Protein AF-A0A498FAH2-F1 (afdb_monomer_lite)

Radius of gyration: 13.88 Å; chains: 1; bounding box: 37×22×42 Å

Secondary structure (DSSP, 8-state):
---------S--HHHHHHHHHHH--SHHHHHHHHHHHHHTT--HHHHHHHHHHTT-HHHHHHHHHHHHTTTSS--TT---HHHHHHHHHHTT---

pLDDT: mean 90.74, std 13.84, range [39.62, 98.19]

Foldseek 3Di:
DDPPDPDPPDQDLLNVLLVLVVVDQDQVSLLVSLLSCQQVVPQLVSNCVSCVVVVNNVLRVQSSVCVVCLNPRDDPSYDHSVVSVVVCVVVVGDD

Structure (mmCIF, N/CA/C/O backbone):
data_AF-A0A498FAH2-F1
#
_entry.id   AF-A0A498FAH2-F1
#
loop_
_atom_site.group_PDB
_atom_site.id
_atom_site.type_symbol
_atom_site.label_atom_id
_atom_site.label_alt_id
_atom_site.label_comp_id
_atom_site.label_asym_id
_atom_site.label_entity_id
_atom_site.label_seq_id
_atom_site.pdbx_PDB_ins_code
_atom_site.Cartn_x
_atom_site.Cartn_y
_atom_site.Cartn_z
_atom_site.occupancy
_atom_site.B_iso_or_equiv
_atom_site.auth_seq_id
_atom_site.auth_comp_id
_atom_site.auth_asym_id
_atom_site.auth_atom_id
_atom_site.pdbx_PDB_model_num
ATOM 1 N N . TYR A 1 1 ? 23.504 -1.627 -29.025 1.00 39.62 1 TYR A N 1
ATOM 2 C CA . TYR A 1 1 ? 22.449 -2.529 -28.534 1.00 39.62 1 TYR A CA 1
ATOM 3 C C . TYR A 1 1 ? 21.434 -1.668 -27.808 1.00 39.62 1 TYR A C 1
ATOM 5 O O . TYR A 1 1 ? 21.718 -1.243 -26.699 1.00 39.62 1 TYR A O 1
ATOM 13 N N . TYR A 1 2 ? 20.325 -1.316 -28.461 1.00 43.44 2 TYR A N 1
ATOM 14 C CA . TYR A 1 2 ? 19.182 -0.717 -27.772 1.00 43.44 2 TYR A CA 1
ATOM 15 C C . TYR A 1 2 ? 18.261 -1.868 -27.386 1.00 43.44 2 TYR A C 1
ATOM 17 O O . TYR A 1 2 ? 17.834 -2.632 -28.250 1.00 43.44 2 TYR A O 1
ATOM 25 N N . PHE A 1 3 ? 18.060 -2.044 -26.085 1.00 45.84 3 PHE A N 1
ATOM 26 C CA . PHE A 1 3 ? 17.104 -2.995 -25.542 1.00 45.84 3 PHE A CA 1
ATOM 27 C C . PHE A 1 3 ? 15.717 -2.426 -25.848 1.00 45.84 3 PHE A C 1
ATOM 29 O O . PHE A 1 3 ? 15.274 -1.478 -25.208 1.00 45.84 3 PHE A O 1
ATOM 36 N N . TYR A 1 4 ? 15.089 -2.928 -26.908 1.00 41.72 4 TYR A N 1
ATOM 37 C CA . TYR A 1 4 ? 13.697 -2.635 -27.208 1.00 41.72 4 TYR A CA 1
ATOM 38 C C . TYR A 1 4 ? 12.870 -3.455 -26.217 1.00 41.72 4 TYR A C 1
ATOM 40 O O . TYR A 1 4 ? 12.579 -4.624 -26.456 1.00 41.72 4 TYR A O 1
ATOM 48 N N . SER A 1 5 ? 12.605 -2.879 -25.044 1.00 54.53 5 SER A N 1
ATOM 49 C CA . SER A 1 5 ? 11.493 -3.339 -24.221 1.00 54.53 5 SER A CA 1
ATOM 50 C C . SER A 1 5 ? 10.242 -2.997 -25.010 1.00 54.53 5 SER A C 1
ATOM 52 O O . SER A 1 5 ? 10.094 -1.841 -25.399 1.00 54.53 5 SER A O 1
ATOM 54 N N . GLU A 1 6 ? 9.366 -3.965 -25.277 1.00 51.12 6 GLU A N 1
ATOM 55 C CA . GLU A 1 6 ? 8.004 -3.634 -25.696 1.00 51.12 6 GLU A CA 1
ATOM 56 C C . GLU A 1 6 ? 7.470 -2.637 -24.665 1.00 51.12 6 GLU A C 1
ATOM 58 O O . GLU A 1 6 ? 7.430 -2.944 -23.470 1.00 51.12 6 GLU A O 1
ATOM 63 N N . ASP A 1 7 ? 7.218 -1.402 -25.099 1.00 52.22 7 ASP A N 1
ATOM 64 C CA . ASP A 1 7 ? 6.768 -0.328 -24.228 1.00 52.22 7 ASP A CA 1
ATOM 65 C C . ASP A 1 7 ? 5.591 -0.844 -23.390 1.00 52.22 7 ASP A C 1
ATOM 67 O O . ASP A 1 7 ? 4.554 -1.245 -23.935 1.00 52.22 7 ASP A O 1
ATOM 71 N N . ARG A 1 8 ? 5.721 -0.815 -22.053 1.00 57.53 8 ARG A N 1
ATOM 72 C CA . ARG A 1 8 ? 4.555 -0.759 -21.162 1.00 57.53 8 ARG A CA 1
ATOM 73 C C . ARG A 1 8 ? 3.838 0.545 -21.529 1.00 57.53 8 ARG A C 1
ATOM 75 O O . ARG A 1 8 ? 4.056 1.578 -20.909 1.00 57.53 8 ARG A O 1
ATOM 82 N N . ASN A 1 9 ? 2.996 0.514 -22.562 1.00 60.69 9 ASN A N 1
ATOM 83 C CA . ASN A 1 9 ? 2.264 1.677 -23.083 1.00 60.69 9 ASN A CA 1
ATOM 84 C C . ASN A 1 9 ? 1.238 2.244 -22.078 1.00 60.69 9 ASN A C 1
ATOM 86 O O . ASN A 1 9 ? 0.505 3.179 -22.391 1.00 60.69 9 ASN A O 1
ATOM 90 N N . SER A 1 10 ? 1.170 1.685 -20.868 1.00 75.50 10 SER A N 1
ATOM 91 C CA . SER A 1 10 ? 0.344 2.158 -19.767 1.00 75.50 10 SER A CA 1
ATOM 92 C C . SER A 1 10 ? 1.011 1.854 -18.430 1.00 75.50 10 SER A C 1
ATOM 94 O O . SER A 1 10 ? 1.453 0.726 -18.205 1.00 75.50 10 SER A O 1
ATOM 96 N N . LEU A 1 11 ? 1.006 2.836 -17.530 1.00 85.94 11 LEU A N 1
ATOM 97 C CA . LEU A 1 11 ? 1.369 2.635 -16.131 1.00 85.94 11 LEU A CA 1
ATOM 98 C C . LEU A 1 11 ? 0.289 1.802 -15.439 1.00 85.94 11 LEU A C 1
ATOM 100 O O . LEU A 1 11 ? -0.888 2.166 -15.443 1.00 85.94 11 LEU A O 1
ATOM 104 N N . THR A 1 12 ? 0.693 0.687 -14.843 1.00 91.81 12 THR A N 1
ATOM 105 C CA . THR A 1 12 ? -0.170 -0.107 -13.971 1.00 91.81 12 THR A CA 1
ATOM 106 C C . THR A 1 12 ? -0.343 0.591 -12.616 1.00 91.81 12 THR A C 1
ATOM 108 O O . THR A 1 12 ? 0.481 1.427 -12.235 1.00 91.81 12 THR A O 1
ATOM 111 N N . PRO A 1 13 ? -1.371 0.239 -11.827 1.00 94.44 13 PRO A N 1
ATOM 112 C CA . PRO A 1 13 ? -1.486 0.728 -10.455 1.00 94.44 13 PRO A CA 1
ATOM 113 C C . PRO A 1 13 ? -0.251 0.429 -9.588 1.00 94.44 13 PRO A C 1
ATOM 115 O O . PRO A 1 13 ? 0.121 1.258 -8.763 1.00 94.44 13 PRO A O 1
ATOM 118 N N . GLY A 1 14 ? 0.421 -0.710 -9.806 1.00 95.50 14 GLY A N 1
ATOM 119 C CA . GLY A 1 14 ? 1.683 -1.041 -9.134 1.00 95.50 14 GLY A CA 1
ATOM 120 C C . GLY A 1 14 ? 2.823 -0.096 -9.524 1.00 95.50 14 GLY A C 1
ATOM 121 O O . GLY A 1 14 ? 3.560 0.359 -8.654 1.00 95.50 14 GLY A O 1
ATOM 122 N N . ASP A 1 15 ? 2.907 0.281 -10.804 1.00 95.25 15 ASP A N 1
ATOM 123 C CA . ASP A 1 15 ? 3.878 1.279 -11.273 1.00 95.25 15 ASP A CA 1
ATOM 124 C C . ASP A 1 15 ? 3.609 2.643 -10.629 1.00 95.25 15 ASP A C 1
ATOM 126 O O . ASP A 1 15 ? 4.523 3.282 -10.120 1.00 95.25 15 ASP A O 1
ATOM 130 N N . LEU A 1 16 ? 2.346 3.082 -10.596 1.00 95.88 16 LEU A N 1
ATOM 131 C CA . LEU A 1 16 ? 1.952 4.345 -9.963 1.00 95.88 16 LEU A CA 1
ATOM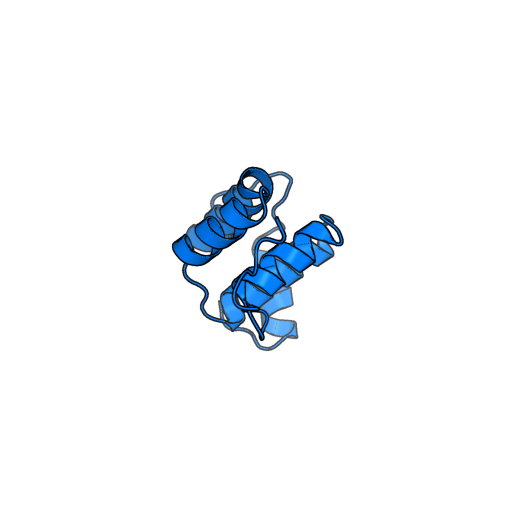 132 C C . LEU A 1 16 ? 2.234 4.348 -8.456 1.00 95.88 16 LEU A C 1
ATOM 134 O O . LEU A 1 16 ? 2.730 5.345 -7.933 1.00 95.88 16 LEU A O 1
ATOM 138 N N . PHE A 1 17 ? 1.972 3.233 -7.772 1.00 97.31 17 PHE A N 1
ATOM 139 C CA . PHE A 1 17 ? 2.306 3.051 -6.362 1.00 97.31 17 PHE A CA 1
ATOM 140 C C . PHE A 1 17 ? 3.807 3.247 -6.121 1.00 97.31 17 PHE A C 1
ATOM 142 O O . PHE A 1 17 ? 4.202 4.048 -5.274 1.00 97.31 17 PHE A O 1
ATOM 149 N N . CYS A 1 18 ? 4.650 2.559 -6.894 1.00 97.06 18 CYS A N 1
ATOM 150 C CA . CYS A 1 18 ? 6.101 2.667 -6.773 1.00 97.06 18 CYS A CA 1
ATOM 151 C C . CYS A 1 18 ? 6.607 4.063 -7.157 1.00 97.06 18 CYS A C 1
ATOM 153 O O . CYS A 1 18 ? 7.452 4.625 -6.461 1.00 97.06 18 CYS A O 1
ATOM 155 N N . HIS A 1 19 ? 6.060 4.661 -8.216 1.00 96.56 19 HIS A N 1
ATOM 156 C CA . HIS A 1 19 ? 6.428 6.002 -8.655 1.00 96.56 19 HIS A CA 1
ATOM 157 C C . HIS A 1 19 ? 6.091 7.077 -7.619 1.00 96.56 19 HIS A C 1
ATOM 159 O O . HIS A 1 19 ? 6.904 7.976 -7.426 1.00 96.56 19 HIS A O 1
ATOM 165 N N . LEU A 1 20 ? 4.960 6.983 -6.909 1.00 96.19 20 LEU A N 1
ATOM 166 C CA . LEU A 1 20 ? 4.642 7.914 -5.818 1.00 96.19 20 LEU A CA 1
ATOM 167 C C . LEU A 1 20 ? 5.732 7.916 -4.740 1.00 96.19 20 LEU A C 1
ATOM 169 O O . LEU A 1 20 ? 6.138 8.988 -4.303 1.00 96.19 20 LEU A O 1
ATOM 173 N N . LEU A 1 21 ? 6.232 6.734 -4.367 1.00 97.00 21 LEU A N 1
ATOM 174 C CA . LEU A 1 21 ? 7.283 6.568 -3.356 1.00 97.00 21 LEU A CA 1
ATOM 175 C C . LEU A 1 21 ? 8.671 6.999 -3.852 1.00 97.00 21 LEU A C 1
ATOM 177 O O . LEU A 1 21 ? 9.508 7.421 -3.055 1.00 97.00 21 LEU A O 1
ATOM 181 N N . LEU A 1 22 ? 8.929 6.867 -5.156 1.00 96.62 22 LEU A N 1
ATOM 182 C CA . LEU A 1 22 ? 10.174 7.305 -5.793 1.00 96.62 22 LEU A CA 1
ATOM 183 C C . LEU A 1 22 ? 10.234 8.821 -5.998 1.00 96.62 22 LEU A C 1
ATOM 185 O O . LEU A 1 22 ? 11.324 9.384 -5.938 1.00 96.62 22 LEU A O 1
ATOM 189 N N . ILE A 1 23 ? 9.092 9.473 -6.251 1.00 95.44 23 ILE A N 1
ATOM 190 C CA . ILE A 1 23 ? 9.002 10.937 -6.341 1.00 95.44 23 ILE A CA 1
ATOM 191 C C . ILE A 1 23 ? 9.378 11.542 -4.991 1.00 95.44 23 ILE A C 1
ATOM 193 O O . ILE A 1 23 ? 10.304 12.345 -4.912 1.00 95.44 23 ILE A O 1
ATOM 197 N N . GLU A 1 24 ? 8.688 11.115 -3.936 1.00 94.38 24 GLU A N 1
ATOM 198 C CA . GLU A 1 24 ? 9.017 11.441 -2.557 1.00 94.38 24 GLU A CA 1
ATOM 199 C C . GLU A 1 24 ? 8.572 10.313 -1.628 1.00 94.38 24 GLU A C 1
ATOM 201 O O . GLU A 1 24 ? 7.523 9.695 -1.794 1.00 94.38 24 GLU A O 1
ATOM 206 N N . ASN A 1 25 ? 9.355 10.085 -0.579 1.00 93.25 25 ASN A N 1
ATOM 207 C CA . ASN A 1 25 ? 9.059 9.087 0.441 1.00 93.25 25 ASN A CA 1
ATOM 208 C C . ASN A 1 25 ? 8.764 9.763 1.788 1.00 93.25 25 ASN A C 1
ATOM 210 O O . ASN A 1 25 ? 9.370 9.444 2.813 1.00 93.25 25 ASN A O 1
ATOM 214 N N . ASP A 1 26 ? 7.872 10.751 1.782 1.00 94.94 26 ASP A N 1
ATOM 215 C CA . ASP A 1 26 ? 7.389 11.405 2.995 1.00 94.94 26 ASP A CA 1
ATOM 216 C C . ASP A 1 26 ? 6.102 10.732 3.522 1.00 94.94 26 ASP A C 1
ATOM 218 O O . ASP A 1 26 ? 5.569 9.782 2.945 1.00 94.94 26 ASP A O 1
ATOM 222 N N . SER A 1 27 ? 5.581 11.219 4.650 1.00 93.69 27 SER A N 1
ATOM 223 C CA . SER A 1 27 ? 4.347 10.682 5.246 1.00 93.69 27 SER A CA 1
ATOM 224 C C . SER A 1 27 ? 3.140 10.766 4.301 1.00 93.69 27 SER A C 1
ATOM 226 O O . SER A 1 27 ? 2.287 9.876 4.298 1.00 93.69 27 SER A O 1
ATOM 228 N N . ARG A 1 28 ? 3.047 11.824 3.490 1.00 94.75 28 ARG A N 1
ATOM 229 C CA . ARG A 1 28 ? 1.891 12.069 2.628 1.00 94.75 28 ARG A CA 1
ATOM 230 C C . ARG A 1 28 ? 1.895 11.140 1.418 1.00 94.75 28 ARG A C 1
ATOM 232 O O . ARG A 1 28 ? 0.876 10.510 1.150 1.00 94.75 28 ARG A O 1
ATOM 239 N N . HIS A 1 29 ? 3.030 11.002 0.739 1.00 96.69 29 HIS A N 1
ATOM 240 C CA . HIS A 1 29 ? 3.176 10.118 -0.415 1.00 96.69 29 HIS A CA 1
ATOM 241 C C . HIS A 1 29 ? 2.994 8.654 -0.023 1.00 96.69 29 HIS A C 1
ATOM 243 O O . HIS A 1 29 ? 2.297 7.924 -0.724 1.00 96.69 29 HIS A O 1
ATOM 249 N N . ARG A 1 30 ? 3.514 8.239 1.141 1.00 96.75 30 ARG A N 1
ATOM 250 C CA . ARG A 1 30 ? 3.274 6.888 1.668 1.00 96.75 30 ARG A CA 1
ATOM 251 C C . ARG A 1 30 ? 1.793 6.620 1.914 1.00 96.75 30 ARG A C 1
ATOM 253 O O . ARG A 1 30 ? 1.293 5.581 1.496 1.00 96.75 30 ARG A O 1
ATOM 260 N N . LYS A 1 31 ? 1.070 7.568 2.518 1.00 96.94 31 LYS A N 1
ATOM 261 C CA . LYS A 1 31 ? -0.383 7.454 2.710 1.00 96.94 31 LYS A CA 1
ATOM 262 C C . LYS A 1 31 ? -1.152 7.374 1.391 1.00 96.94 31 LYS A C 1
ATOM 264 O O . LYS A 1 31 ? -2.041 6.540 1.268 1.00 96.94 31 LYS A O 1
ATOM 269 N N . TYR A 1 32 ? -0.795 8.180 0.392 1.00 97.38 32 TYR A N 1
ATOM 270 C CA . TYR A 1 32 ? -1.444 8.113 -0.921 1.00 97.38 32 TYR A CA 1
ATOM 271 C C 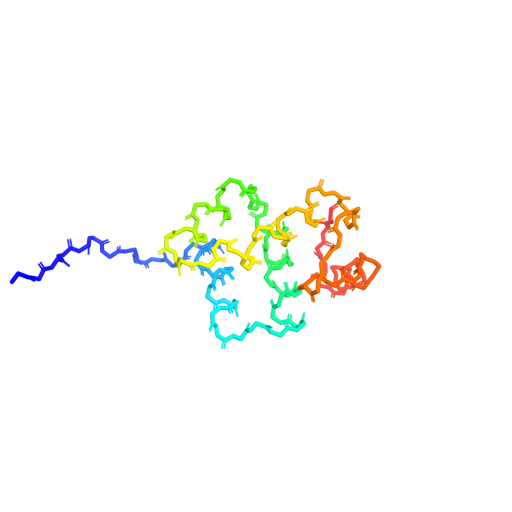. TYR A 1 32 ? -1.098 6.846 -1.704 1.00 97.38 32 TYR A C 1
ATOM 273 O O . TYR A 1 32 ? -1.965 6.312 -2.390 1.00 97.38 32 TYR A O 1
ATOM 281 N N . ALA A 1 33 ? 0.119 6.319 -1.565 1.00 97.44 33 ALA A N 1
ATOM 282 C CA . ALA A 1 33 ? 0.477 5.020 -2.120 1.00 97.44 33 ALA A CA 1
ATOM 283 C C . ALA A 1 33 ? -0.372 3.907 -1.480 1.00 97.44 33 ALA A C 1
ATOM 285 O O . ALA A 1 33 ? -1.005 3.133 -2.192 1.00 97.44 33 ALA A O 1
ATOM 286 N N . LEU A 1 34 ? -0.468 3.870 -0.145 1.00 97.56 34 LEU A N 1
ATOM 287 C CA . LEU A 1 34 ? -1.337 2.929 0.574 1.00 97.56 34 LEU A CA 1
ATOM 288 C C . LEU A 1 34 ? -2.802 3.037 0.119 1.00 97.56 34 LEU A C 1
ATOM 290 O O . LEU A 1 34 ? -3.434 2.025 -0.170 1.00 97.56 34 LEU A O 1
ATOM 294 N N . LEU A 1 35 ? -3.318 4.260 -0.018 1.00 97.94 35 LEU A N 1
ATOM 295 C CA . LEU A 1 35 ? -4.685 4.514 -0.471 1.00 97.94 35 LEU A CA 1
ATOM 296 C C . LEU A 1 35 ? -4.921 4.011 -1.903 1.00 97.94 35 LEU A C 1
ATOM 298 O O . LEU A 1 35 ? -5.940 3.384 -2.180 1.00 97.94 35 LEU A O 1
ATOM 302 N N . LEU A 1 36 ? -3.965 4.249 -2.807 1.00 97.56 36 LEU A N 1
ATOM 303 C CA . LEU A 1 36 ? -4.008 3.735 -4.175 1.00 97.56 36 LEU A CA 1
ATOM 304 C C . LEU A 1 36 ? -4.038 2.204 -4.185 1.00 97.56 36 LEU A C 1
ATOM 306 O O . LEU A 1 36 ? -4.821 1.623 -4.936 1.00 97.56 36 LEU A O 1
ATOM 310 N N . ALA A 1 37 ? -3.213 1.559 -3.355 1.00 97.38 37 ALA A N 1
ATOM 311 C CA . ALA A 1 37 ? -3.172 0.105 -3.254 1.00 97.38 37 ALA A CA 1
ATOM 312 C C . ALA A 1 37 ? -4.526 -0.478 -2.845 1.00 97.38 37 ALA A C 1
ATOM 314 O O . ALA A 1 37 ? -5.000 -1.403 -3.501 1.00 97.38 37 ALA A O 1
ATOM 315 N N . VAL A 1 38 ? -5.172 0.105 -1.833 1.00 97.38 38 VAL A N 1
ATOM 316 C CA . VAL A 1 38 ? -6.506 -0.330 -1.399 1.00 97.38 38 VAL A CA 1
ATOM 317 C C . VAL A 1 38 ? -7.550 -0.056 -2.480 1.00 97.38 38 VAL A C 1
ATOM 319 O O . VAL A 1 38 ? -8.262 -0.964 -2.896 1.00 97.38 38 VAL A O 1
ATOM 322 N N . LYS A 1 39 ? -7.591 1.167 -3.028 1.00 97.62 39 LYS A N 1
ATOM 323 C CA . LYS A 1 39 ? -8.590 1.562 -4.035 1.00 97.62 39 LYS A CA 1
ATOM 324 C C . LYS A 1 39 ? -8.554 0.711 -5.304 1.00 97.62 39 LYS A C 1
ATOM 326 O O . LYS A 1 39 ? -9.566 0.581 -5.989 1.00 97.62 39 LYS A O 1
ATOM 331 N N . THR A 1 40 ? -7.380 0.199 -5.652 1.00 95.81 40 THR A N 1
ATOM 332 C CA . THR A 1 40 ? -7.174 -0.632 -6.844 1.00 95.81 40 THR A CA 1
ATOM 333 C C . THR A 1 40 ? -7.131 -2.122 -6.529 1.00 95.81 40 THR A C 1
ATOM 335 O O . THR A 1 40 ? -6.824 -2.908 -7.424 1.00 95.81 40 THR A O 1
ATOM 338 N N . GLU A 1 41 ? -7.439 -2.500 -5.282 1.00 95.25 41 GLU A N 1
ATOM 339 C CA . GLU A 1 41 ? -7.441 -3.881 -4.791 1.00 95.25 41 GLU A CA 1
ATOM 340 C C . GLU A 1 41 ? -6.134 -4.616 -5.140 1.00 95.25 41 GLU A C 1
ATOM 342 O O . GLU A 1 41 ? -6.123 -5.795 -5.504 1.00 95.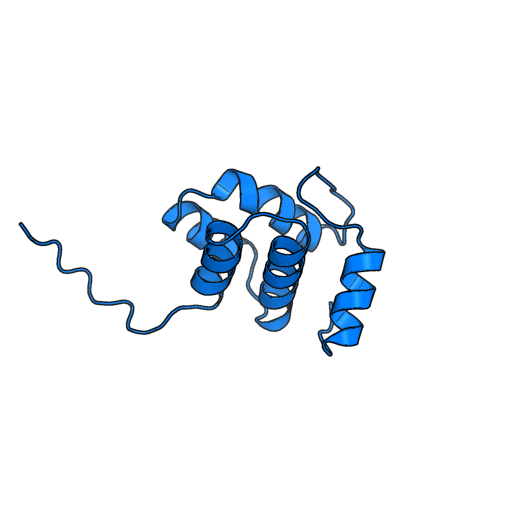25 41 GLU A O 1
ATOM 347 N N . LEU A 1 42 ? -5.002 -3.900 -5.087 1.00 93.81 42 LEU A N 1
ATOM 348 C CA . LEU A 1 42 ? -3.713 -4.458 -5.473 1.00 93.81 42 LEU A CA 1
ATOM 349 C C . LEU A 1 42 ? -3.304 -5.545 -4.480 1.00 93.81 42 LEU A C 1
ATOM 351 O O . LEU A 1 42 ? -3.069 -5.247 -3.304 1.00 93.81 42 LEU A O 1
ATOM 355 N N . PRO A 1 43 ? -3.126 -6.798 -4.933 1.00 93.94 43 PRO A N 1
ATOM 356 C CA . PRO A 1 43 ? -2.704 -7.842 -4.031 1.00 93.94 43 PRO A CA 1
ATOM 357 C C . PRO A 1 43 ? -1.252 -7.577 -3.597 1.00 93.94 43 PRO A C 1
ATOM 359 O O . PRO A 1 43 ? -0.417 -7.149 -4.408 1.00 93.94 43 PRO A O 1
ATOM 362 N N . PRO A 1 44 ? -0.909 -7.875 -2.340 1.00 94.06 44 PRO A N 1
ATOM 363 C CA . PRO A 1 44 ? 0.420 -7.657 -1.779 1.00 94.06 44 PRO A CA 1
ATOM 364 C C . PRO A 1 44 ? 1.583 -8.205 -2.606 1.00 94.06 44 PRO A C 1
ATOM 366 O O . PRO A 1 44 ? 2.663 -7.621 -2.651 1.00 94.06 44 PRO A O 1
ATOM 369 N N . GLU A 1 45 ? 1.373 -9.331 -3.273 1.00 94.56 45 GLU A N 1
ATOM 370 C CA . GLU A 1 45 ? 2.366 -10.003 -4.098 1.00 94.56 45 GLU A CA 1
ATOM 371 C C . GLU A 1 45 ? 2.675 -9.171 -5.350 1.00 94.56 45 GLU A C 1
ATOM 373 O O . GLU A 1 45 ? 3.836 -9.060 -5.730 1.00 94.56 45 GLU A O 1
ATOM 378 N N . ARG A 1 46 ? 1.671 -8.493 -5.930 1.00 93.94 46 ARG A N 1
ATOM 379 C CA . ARG A 1 46 ? 1.871 -7.562 -7.054 1.00 93.94 46 ARG A CA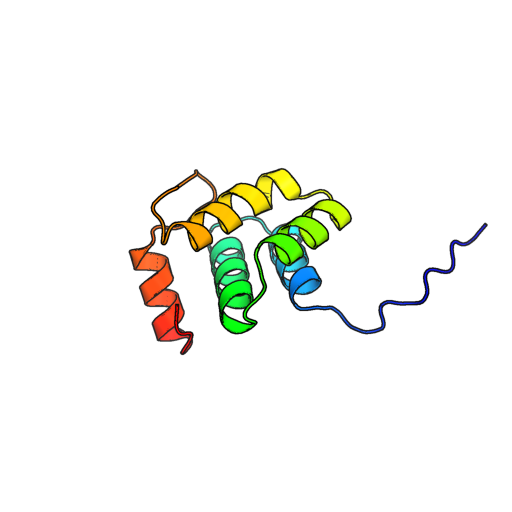 1
ATOM 380 C C . ARG A 1 46 ? 2.624 -6.309 -6.625 1.00 93.94 46 ARG A C 1
ATOM 382 O O . ARG A 1 46 ? 3.497 -5.870 -7.365 1.00 93.94 46 ARG A O 1
ATOM 389 N N . LEU A 1 47 ? 2.333 -5.770 -5.438 1.00 95.69 47 LEU A N 1
ATOM 390 C CA . LEU A 1 47 ? 3.083 -4.638 -4.878 1.00 95.69 47 LEU A CA 1
ATOM 391 C C . LEU A 1 47 ? 4.553 -4.999 -4.659 1.00 95.69 47 LEU A C 1
ATOM 393 O O . LEU A 1 47 ? 5.432 -4.217 -5.004 1.00 95.69 47 LEU A O 1
ATOM 397 N N . LYS A 1 48 ? 4.828 -6.200 -4.137 1.00 95.88 48 LYS A N 1
ATOM 398 C CA . LYS A 1 48 ? 6.197 -6.693 -3.942 1.00 95.88 48 LYS A CA 1
ATOM 399 C C . LYS A 1 48 ? 6.929 -6.920 -5.263 1.00 95.88 48 LYS A C 1
ATOM 401 O O . LYS A 1 48 ? 8.084 -6.532 -5.365 1.00 95.88 48 LYS A O 1
ATOM 406 N N . THR A 1 49 ? 6.269 -7.494 -6.273 1.00 96.00 49 THR A N 1
ATOM 407 C CA . THR A 1 49 ? 6.861 -7.645 -7.614 1.00 96.00 49 THR A CA 1
ATOM 408 C C . THR A 1 49 ? 7.192 -6.291 -8.236 1.00 96.00 49 THR A C 1
ATOM 410 O O . THR A 1 49 ? 8.307 -6.110 -8.707 1.00 96.00 49 THR A O 1
ATOM 413 N N . ALA A 1 50 ? 6.271 -5.323 -8.192 1.00 95.38 50 ALA A N 1
ATOM 414 C CA . ALA A 1 50 ? 6.545 -3.979 -8.696 1.00 95.38 50 ALA A CA 1
ATOM 415 C C . ALA A 1 50 ? 7.698 -3.320 -7.917 1.00 95.38 50 ALA A C 1
ATOM 417 O O . ALA A 1 50 ? 8.624 -2.777 -8.508 1.00 95.38 50 ALA A O 1
ATOM 418 N N . ALA A 1 51 ? 7.705 -3.425 -6.587 1.00 96.94 51 ALA A N 1
ATOM 419 C CA . ALA A 1 51 ? 8.777 -2.873 -5.763 1.00 96.94 51 ALA A CA 1
ATOM 420 C C . ALA A 1 51 ? 10.156 -3.458 -6.094 1.00 96.94 51 ALA A C 1
ATOM 422 O O . ALA A 1 51 ? 11.137 -2.717 -6.061 1.00 96.94 51 ALA A O 1
ATOM 423 N N . ASP A 1 52 ? 10.218 -4.749 -6.422 1.00 97.62 52 ASP A N 1
ATOM 424 C CA . ASP A 1 52 ? 11.437 -5.425 -6.866 1.00 97.62 52 ASP A CA 1
ATOM 425 C C . ASP A 1 52 ? 11.900 -4.906 -8.236 1.00 97.62 52 ASP A C 1
ATOM 427 O O . ASP A 1 52 ? 13.060 -4.521 -8.375 1.00 97.62 52 ASP A O 1
ATOM 431 N N . GLU A 1 53 ? 10.980 -4.764 -9.203 1.00 95.56 53 GLU A N 1
ATOM 432 C CA . GLU A 1 53 ? 11.256 -4.161 -10.521 1.00 95.56 53 GLU A CA 1
ATOM 433 C C . GLU A 1 53 ? 11.852 -2.744 -10.397 1.00 95.56 53 GLU A C 1
ATOM 435 O O . GLU A 1 53 ? 12.740 -2.370 -11.166 1.00 95.56 53 GLU A O 1
ATOM 440 N N . TYR A 1 54 ? 11.398 -1.968 -9.407 1.00 95.25 54 TYR A N 1
ATOM 441 C CA . TYR A 1 54 ? 11.854 -0.600 -9.142 1.00 95.25 54 TYR A CA 1
ATOM 442 C C . TYR A 1 54 ? 12.975 -0.487 -8.089 1.00 95.25 54 TYR A C 1
ATOM 444 O O . TYR A 1 54 ? 13.444 0.620 -7.819 1.00 95.25 54 TYR A O 1
ATOM 452 N N . GLY A 1 55 ? 13.418 -1.593 -7.484 1.00 97.12 55 GLY A N 1
ATOM 453 C CA . GLY A 1 55 ? 14.489 -1.607 -6.479 1.00 97.12 55 GLY A CA 1
ATOM 454 C C . GLY A 1 55 ? 14.1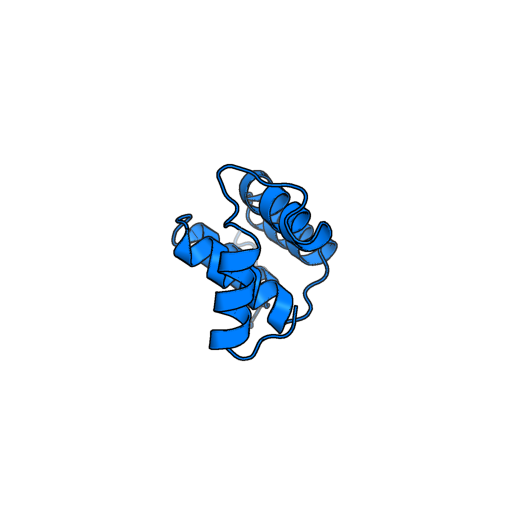52 -0.924 -5.143 1.00 97.12 55 GLY A C 1
ATOM 455 O O . GLY A 1 55 ? 15.058 -0.480 -4.440 1.00 97.12 55 GLY A O 1
ATOM 456 N N . ILE A 1 56 ? 12.869 -0.828 -4.775 1.00 97.19 56 ILE A N 1
ATOM 457 C CA . ILE A 1 56 ? 12.382 -0.154 -3.552 1.00 97.19 56 ILE A CA 1
ATOM 458 C C . ILE A 1 56 ? 11.719 -1.107 -2.545 1.00 97.19 56 ILE A C 1
ATOM 460 O O . ILE A 1 56 ? 10.947 -0.683 -1.683 1.00 97.19 56 ILE A O 1
ATOM 464 N N . THR A 1 57 ? 12.026 -2.401 -2.627 1.00 97.00 57 THR A N 1
ATOM 465 C CA . THR A 1 57 ? 11.463 -3.464 -1.777 1.00 97.00 57 THR A CA 1
ATOM 466 C C . THR A 1 57 ? 11.532 -3.156 -0.277 1.00 97.00 57 THR A C 1
ATOM 468 O O . THR A 1 57 ? 10.551 -3.371 0.433 1.00 97.00 57 THR A O 1
ATOM 471 N N . GLU A 1 58 ? 12.631 -2.573 0.209 1.00 95.12 58 GLU A N 1
ATOM 472 C CA . GLU A 1 58 ? 12.798 -2.211 1.628 1.00 95.12 58 GLU A CA 1
ATOM 473 C C . GLU A 1 58 ? 11.842 -1.099 2.093 1.00 95.12 58 GLU A C 1
ATOM 475 O O . GLU A 1 58 ? 11.470 -1.046 3.262 1.00 95.12 58 GLU A O 1
ATOM 480 N N . ILE A 1 59 ? 11.401 -0.229 1.178 1.00 95.31 59 ILE A N 1
ATOM 481 C CA . ILE A 1 59 ? 10.417 0.827 1.461 1.00 95.31 59 ILE A CA 1
ATOM 482 C C . ILE A 1 59 ? 9.000 0.250 1.411 1.00 95.31 59 ILE A C 1
ATOM 484 O O . ILE A 1 59 ? 8.152 0.598 2.231 1.00 95.31 59 ILE A O 1
ATOM 488 N N . VAL A 1 60 ? 8.734 -0.640 0.452 1.00 96.88 60 VAL A N 1
ATOM 489 C CA . VAL A 1 60 ? 7.389 -1.173 0.194 1.00 96.88 60 VAL A CA 1
ATOM 490 C C . VAL A 1 60 ? 7.003 -2.276 1.175 1.00 96.88 60 VAL A C 1
ATOM 492 O O . VAL A 1 60 ? 5.849 -2.336 1.594 1.00 96.88 60 VAL A O 1
ATOM 495 N N . ASN A 1 61 ? 7.940 -3.129 1.589 1.00 96.50 61 ASN A N 1
ATOM 496 C CA . ASN A 1 61 ? 7.648 -4.257 2.474 1.00 96.50 61 ASN A CA 1
ATOM 497 C C . ASN A 1 61 ? 6.960 -3.844 3.790 1.00 96.50 61 ASN A C 1
ATOM 499 O O . ASN A 1 61 ? 5.932 -4.446 4.106 1.00 96.50 61 ASN A O 1
ATOM 503 N N . PRO A 1 62 ? 7.433 -2.822 4.532 1.00 96.50 62 PRO A N 1
ATOM 504 C CA . PRO A 1 62 ? 6.749 -2.359 5.738 1.00 96.50 62 PRO A CA 1
ATOM 505 C C . PRO A 1 62 ? 5.337 -1.826 5.470 1.00 96.50 62 PRO A C 1
ATOM 507 O O . PRO A 1 62 ? 4.438 -2.054 6.271 1.00 96.50 62 PRO A O 1
ATOM 510 N N . LEU A 1 63 ? 5.123 -1.153 4.334 1.00 97.12 63 LEU A N 1
ATOM 511 C CA . LEU A 1 63 ? 3.816 -0.617 3.936 1.00 97.12 63 LEU A CA 1
ATOM 512 C C . LEU A 1 63 ? 2.823 -1.730 3.587 1.00 97.12 63 LEU A C 1
ATOM 514 O O . LEU A 1 63 ? 1.664 -1.691 3.991 1.00 97.12 63 LEU A O 1
ATOM 518 N N . VAL A 1 64 ? 3.287 -2.754 2.873 1.00 96.25 64 VAL A N 1
ATOM 519 C CA . VAL A 1 64 ? 2.481 -3.936 2.552 1.00 96.25 64 VAL A CA 1
ATOM 520 C C . VAL A 1 64 ? 2.115 -4.705 3.819 1.00 96.25 64 VAL A C 1
ATOM 522 O O . VAL A 1 64 ? 0.981 -5.153 3.968 1.00 96.25 64 VAL A O 1
ATOM 525 N N . GLU A 1 65 ? 3.065 -4.861 4.738 1.00 96.56 65 GLU A N 1
ATOM 526 C CA . GLU A 1 65 ? 2.829 -5.552 6.003 1.00 96.56 65 GLU A CA 1
ATOM 527 C C . GLU A 1 65 ? 1.854 -4.773 6.904 1.00 96.56 65 GLU A C 1
ATOM 529 O O . GLU A 1 65 ? 0.995 -5.372 7.553 1.00 96.56 65 GLU A O 1
ATOM 534 N N . PHE A 1 66 ? 1.939 -3.442 6.891 1.00 96.69 66 PHE A N 1
ATOM 535 C CA . PHE A 1 66 ? 0.992 -2.554 7.560 1.00 96.69 66 PHE A CA 1
ATOM 536 C C . PHE A 1 66 ? -0.441 -2.759 7.057 1.00 96.69 66 PHE A C 1
ATOM 538 O O . PHE A 1 66 ? -1.329 -2.961 7.878 1.00 96.69 66 PHE A O 1
ATOM 545 N N . LEU A 1 67 ? -0.661 -2.804 5.735 1.00 95.31 67 LEU A N 1
ATOM 546 C CA . LEU A 1 67 ? -1.988 -3.098 5.169 1.00 95.31 67 LEU A CA 1
ATOM 547 C C . LEU A 1 67 ? -2.472 -4.498 5.547 1.00 95.31 67 LEU A C 1
ATOM 549 O O . LEU A 1 67 ? -3.594 -4.656 6.008 1.00 95.31 67 LEU A O 1
ATOM 553 N N . LYS A 1 68 ? -1.611 -5.517 5.407 1.00 94.69 68 LYS A N 1
ATOM 554 C CA . LYS A 1 68 ? -1.959 -6.915 5.730 1.00 94.69 68 LYS A CA 1
ATOM 555 C C . LYS A 1 68 ? -2.394 -7.123 7.178 1.00 94.69 68 LYS A C 1
ATOM 557 O O . LYS A 1 68 ? -3.062 -8.109 7.468 1.00 94.69 68 LYS A O 1
ATOM 562 N N . THR A 1 69 ? -1.916 -6.280 8.085 1.00 95.06 69 THR A N 1
ATOM 563 C CA . THR A 1 69 ? -2.136 -6.428 9.526 1.00 95.06 69 THR A CA 1
ATOM 564 C C . THR A 1 69 ? -3.088 -5.388 10.087 1.00 95.06 69 THR A C 1
ATOM 566 O O . THR A 1 69 ? -3.182 -5.294 11.308 1.00 95.06 69 THR A O 1
ATOM 569 N N . GLU A 1 70 ? -3.740 -4.598 9.228 1.00 93.94 70 GLU A N 1
ATOM 570 C CA . GLU A 1 70 ? -4.613 -3.494 9.639 1.00 93.94 70 GLU A CA 1
ATOM 571 C C . GLU A 1 70 ? -3.915 -2.584 10.667 1.00 93.94 70 GLU A C 1
ATOM 573 O O . GLU A 1 70 ? -4.419 -2.262 11.739 1.00 93.94 70 GLU A O 1
ATOM 578 N N . GLY A 1 71 ? -2.653 -2.249 10.380 1.00 92.19 71 GLY A N 1
ATOM 579 C CA . GLY A 1 71 ? -1.817 -1.433 11.257 1.00 92.19 71 GLY A CA 1
ATOM 580 C C . GLY A 1 71 ? -1.186 -2.161 12.446 1.00 92.19 71 GLY A C 1
ATOM 581 O O . GLY A 1 71 ? -0.472 -1.531 13.226 1.00 92.19 71 GLY A O 1
ATOM 582 N N . GLY A 1 72 ? -1.362 -3.477 12.579 1.00 89.25 72 GLY A N 1
ATOM 583 C CA . GLY A 1 72 ? -0.743 -4.283 13.637 1.00 89.25 72 GLY A CA 1
ATOM 584 C C . GLY A 1 72 ? 0.790 -4.334 13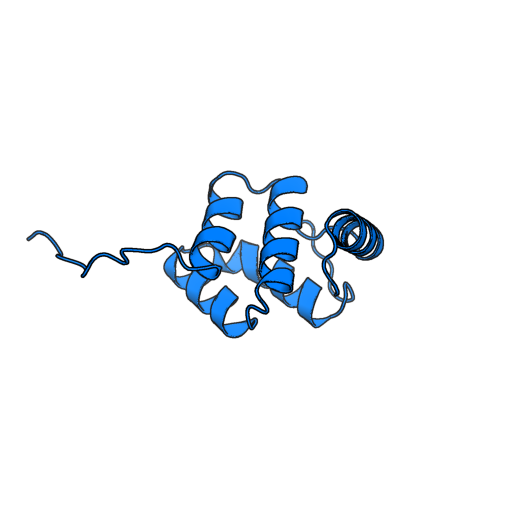.580 1.00 89.25 72 GLY A C 1
ATOM 585 O O . GLY A 1 72 ? 1.445 -4.524 14.607 1.00 89.25 72 GLY A O 1
ATOM 586 N N . LYS A 1 73 ? 1.387 -4.138 12.398 1.00 89.88 73 LYS A N 1
ATOM 587 C CA . LYS A 1 73 ? 2.835 -3.974 12.219 1.00 89.88 73 LYS A CA 1
ATOM 588 C C . LYS A 1 73 ? 3.158 -2.576 11.707 1.00 89.88 73 LYS A C 1
ATOM 590 O O . LYS A 1 73 ? 2.992 -2.272 10.529 1.00 89.88 73 LYS A O 1
ATOM 595 N N . VAL A 1 74 ? 3.674 -1.753 12.614 1.00 88.50 74 VAL A N 1
ATOM 596 C CA . VAL A 1 74 ? 4.136 -0.392 12.331 1.00 88.50 74 VAL A CA 1
ATOM 597 C C . VAL A 1 74 ? 5.649 -0.337 12.126 1.00 88.50 74 VAL A C 1
ATOM 599 O O . VAL A 1 74 ? 6.409 -1.130 12.681 1.00 88.50 74 VAL A O 1
ATOM 602 N N . SER A 1 75 ? 6.089 0.639 11.343 1.00 90.62 75 SER A N 1
ATOM 603 C CA . SER A 1 75 ? 7.486 1.030 11.153 1.00 90.62 75 SER A CA 1
ATOM 604 C C . SER A 1 75 ? 7.587 2.556 11.093 1.00 90.62 75 SER A C 1
ATOM 606 O O . SER A 1 75 ? 6.572 3.246 11.031 1.00 90.62 75 SER A O 1
ATOM 608 N N . GLU A 1 76 ? 8.800 3.105 11.033 1.00 87.69 76 GLU A N 1
ATOM 609 C CA . GLU A 1 76 ? 8.997 4.550 10.818 1.00 87.69 76 GLU A CA 1
ATOM 610 C C . GLU A 1 76 ? 8.382 5.054 9.498 1.00 87.69 76 GLU A C 1
ATOM 612 O O . GLU A 1 76 ? 8.072 6.238 9.355 1.00 87.69 76 GLU A O 1
ATOM 617 N N . ALA A 1 77 ? 8.181 4.159 8.525 1.00 85.94 77 ALA A N 1
ATOM 618 C CA . ALA A 1 77 ? 7.571 4.492 7.246 1.00 85.94 77 ALA A CA 1
ATOM 619 C C . ALA A 1 77 ? 6.032 4.517 7.302 1.00 85.94 77 ALA A C 1
ATOM 621 O O . ALA A 1 77 ? 5.397 5.151 6.462 1.00 85.94 77 ALA A O 1
ATOM 622 N N . THR A 1 78 ? 5.394 3.850 8.261 1.00 93.75 78 THR A N 1
ATOM 623 C CA . THR A 1 78 ? 3.934 3.671 8.238 1.00 93.75 78 THR A CA 1
ATOM 624 C C . THR A 1 78 ? 3.216 4.797 8.984 1.00 93.75 78 THR A C 1
ATOM 626 O O . THR A 1 78 ? 3.705 5.233 10.029 1.00 93.75 78 THR A O 1
ATOM 629 N N . PRO A 1 79 ? 2.049 5.260 8.501 1.00 93.75 79 PRO A N 1
ATOM 630 C CA . PRO A 1 79 ? 1.181 6.135 9.288 1.00 93.75 79 PRO A CA 1
ATOM 631 C C . PRO A 1 79 ? 0.585 5.375 10.484 1.00 93.75 79 PRO A C 1
ATOM 633 O O . PRO A 1 79 ? 0.762 4.161 10.620 1.00 93.75 79 PRO A O 1
ATOM 636 N N . ARG A 1 80 ? -0.164 6.071 11.344 1.00 94.44 80 ARG A N 1
ATOM 637 C CA . ARG A 1 80 ? -1.065 5.385 12.283 1.00 94.44 80 ARG A CA 1
ATOM 638 C C . ARG A 1 80 ? -2.267 4.823 11.523 1.00 94.44 80 ARG A C 1
ATOM 640 O O . ARG A 1 80 ? -2.694 5.425 10.541 1.00 94.44 80 ARG A O 1
ATOM 647 N N . TRP A 1 81 ? -2.823 3.707 11.995 1.00 96.25 81 TRP A N 1
ATOM 648 C CA . TRP A 1 81 ? -4.005 3.103 11.372 1.00 96.25 81 TRP A CA 1
ATOM 649 C C . TRP A 1 81 ? -5.199 4.063 11.361 1.00 96.25 81 TRP A C 1
ATOM 651 O O . TRP A 1 81 ? -5.695 4.375 10.290 1.00 96.25 81 TRP A O 1
ATOM 661 N N . GLU A 1 82 ? -5.536 4.668 12.503 1.00 95.25 82 GLU A N 1
ATOM 662 C CA . GLU A 1 82 ? -6.637 5.645 12.625 1.00 95.25 82 GLU A CA 1
ATOM 663 C C . GLU A 1 82 ? -6.487 6.852 11.673 1.00 95.25 82 GLU A C 1
ATOM 665 O O . GLU A 1 82 ? -7.457 7.354 11.103 1.00 95.25 82 GLU A O 1
ATOM 670 N N . GLU A 1 83 ? -5.251 7.324 11.468 1.00 94.94 83 GLU A N 1
ATOM 671 C CA . GLU A 1 83 ? -4.953 8.408 10.520 1.00 94.94 83 GLU A CA 1
ATOM 672 C C . GLU A 1 83 ? -5.161 7.965 9.068 1.00 94.94 83 GLU A C 1
ATOM 674 O O . GLU A 1 83 ? -5.523 8.778 8.217 1.00 94.94 83 GLU A O 1
ATOM 679 N N . PHE A 1 84 ? -4.886 6.694 8.773 1.00 97.19 84 PHE A N 1
ATOM 680 C CA . PHE A 1 84 ? -5.096 6.110 7.457 1.00 97.19 84 PHE A CA 1
ATOM 681 C C . PHE A 1 84 ? -6.579 5.814 7.199 1.00 97.19 84 PHE A C 1
ATOM 683 O O . PHE A 1 84 ? -7.057 6.144 6.121 1.00 97.19 84 PHE A O 1
ATOM 690 N N . GLU A 1 85 ? -7.317 5.308 8.191 1.00 97.50 85 GLU A N 1
ATOM 691 C CA . GLU A 1 85 ? -8.777 5.130 8.148 1.00 97.50 85 GLU A CA 1
ATOM 692 C C . GLU A 1 85 ? -9.494 6.450 7.870 1.00 97.50 85 GLU A C 1
ATOM 694 O O . GLU A 1 85 ? -10.305 6.535 6.952 1.00 97.50 85 GLU A O 1
ATOM 699 N N . THR A 1 86 ? -9.132 7.505 8.607 1.00 97.75 86 THR A N 1
ATOM 700 C CA . THR A 1 86 ? -9.699 8.846 8.400 1.00 97.75 86 THR A CA 1
ATOM 701 C C . THR A 1 86 ? -9.450 9.329 6.972 1.00 97.75 86 THR A C 1
ATOM 703 O O . THR A 1 86 ? -10.356 9.824 6.309 1.00 97.75 86 THR A O 1
ATOM 706 N N . LEU A 1 87 ? -8.226 9.148 6.467 1.00 97.94 87 LEU A N 1
ATOM 707 C CA . LEU A 1 87 ? -7.889 9.530 5.099 1.00 97.94 87 LEU A CA 1
ATOM 708 C C . LEU A 1 87 ? -8.659 8.700 4.059 1.00 97.94 87 LEU A C 1
ATOM 710 O O . LEU A 1 87 ? -9.035 9.226 3.014 1.00 97.94 87 LEU A O 1
ATOM 714 N N . ALA A 1 88 ? -8.862 7.409 4.308 1.00 97.81 88 ALA A N 1
ATOM 715 C CA . ALA A 1 88 ? -9.608 6.544 3.407 1.00 97.81 88 ALA A CA 1
ATOM 716 C C . ALA A 1 88 ? -11.076 6.985 3.300 1.00 97.81 88 ALA A C 1
ATOM 718 O O . ALA A 1 88 ? -11.578 7.138 2.185 1.00 97.81 88 ALA A O 1
ATOM 719 N N . ASP A 1 89 ? -11.712 7.306 4.431 1.00 98.19 89 ASP A N 1
ATOM 720 C CA . ASP A 1 89 ? -13.074 7.852 4.487 1.00 98.19 89 ASP A CA 1
ATOM 721 C C . ASP A 1 89 ? -13.186 9.196 3.744 1.00 98.19 89 ASP A C 1
ATOM 723 O O . ASP A 1 89 ? -14.052 9.360 2.882 1.00 98.19 89 ASP A O 1
ATOM 727 N N . GLU A 1 90 ? -12.240 10.121 3.964 1.00 98.12 90 GLU A N 1
ATOM 728 C CA . GLU A 1 90 ? -12.179 11.416 3.262 1.00 98.12 90 GLU A CA 1
ATOM 729 C C . GLU A 1 90 ? -12.158 11.274 1.729 1.00 98.12 90 GLU A C 1
ATOM 731 O O . GLU A 1 90 ? -12.679 12.131 1.010 1.00 98.12 90 GLU A O 1
ATOM 736 N N . TYR A 1 91 ? -11.557 10.196 1.219 1.00 97.25 91 TYR A N 1
ATOM 737 C CA . TYR A 1 91 ? -11.440 9.914 -0.213 1.00 97.25 91 TYR A CA 1
ATOM 738 C C . TYR A 1 91 ? -12.478 8.900 -0.729 1.00 97.25 91 TYR A C 1
ATOM 740 O O . TYR A 1 91 ? -12.465 8.574 -1.921 1.00 97.25 91 TYR A O 1
ATOM 748 N N . GLY A 1 92 ? -13.383 8.407 0.123 1.00 97.00 92 GLY A N 1
ATOM 749 C CA . GLY A 1 92 ? -14.389 7.407 -0.245 1.00 97.00 92 GLY A CA 1
ATOM 750 C C . GLY A 1 92 ? -13.775 6.067 -0.666 1.00 97.00 92 GLY A C 1
ATOM 751 O O . GLY A 1 92 ? -14.147 5.497 -1.702 1.00 97.00 92 GLY A O 1
ATOM 752 N N . VAL A 1 93 ? -12.780 5.599 0.088 1.00 97.00 93 VAL A N 1
ATOM 753 C CA . VAL A 1 93 ? -12.122 4.299 -0.089 1.00 97.00 93 VAL A CA 1
ATOM 754 C C . VAL A 1 93 ? -12.453 3.405 1.103 1.00 97.00 93 VAL A C 1
ATOM 756 O O . VAL A 1 93 ? -12.210 3.783 2.243 1.00 97.00 93 VAL A O 1
ATOM 759 N N . GLU A 1 94 ? -12.999 2.222 0.830 1.00 94.81 94 GLU A N 1
ATOM 760 C CA . GLU A 1 94 ? -13.284 1.200 1.844 1.00 94.81 94 GLU A CA 1
ATOM 761 C C . GLU A 1 94 ? -12.013 0.373 2.099 1.00 94.81 94 GLU A C 1
ATOM 763 O O . GLU A 1 94 ? -11.347 -0.017 1.136 1.00 94.81 94 GLU A O 1
ATOM 768 N N . LEU A 1 95 ? -11.656 0.174 3.375 1.00 91.50 95 LEU A N 1
ATOM 769 C CA . LEU A 1 95 ? -10.463 -0.563 3.819 1.00 91.50 95 LEU A CA 1
ATOM 770 C C . LEU A 1 95 ? -10.748 -2.046 4.073 1.00 91.50 95 LEU A C 1
ATOM 772 O O . LEU A 1 95 ? -11.862 -2.358 4.552 1.00 91.50 95 LEU A O 1
#

Sequence (95 aa):
YYFYSEDRNSLTPGDLFCHLLLIENDSRHRKYALLLAVKTELPPERLKTAADEYGITEIVNPLVEFLKTEGGKVSEATPRWEEFETLADEYGVEL